Protein AF-A0A7S3ALR0-F1 (afdb_monomer_lite)

Structure (mmCIF, N/CA/C/O backbone):
data_AF-A0A7S3ALR0-F1
#
_entry.id   AF-A0A7S3ALR0-F1
#
loop_
_atom_site.group_PDB
_atom_site.id
_atom_site.type_symbol
_atom_site.label_atom_id
_atom_site.label_alt_id
_atom_site.label_comp_id
_atom_site.label_asym_id
_atom_site.label_entity_id
_atom_site.label_seq_id
_atom_site.pdbx_PDB_ins_code
_atom_site.Cartn_x
_atom_site.Cartn_y
_atom_site.Cartn_z
_atom_site.occupancy
_atom_site.B_iso_or_equiv
_atom_site.auth_seq_id
_atom_site.auth_comp_id
_atom_site.auth_asym_id
_atom_site.auth_atom_id
_atom_site.pdbx_PDB_model_num
ATOM 1 N N . THR A 1 1 ? -27.650 -14.525 -4.135 1.00 40.97 1 THR A N 1
ATOM 2 C CA . THR A 1 1 ? -26.697 -14.824 -5.224 1.00 40.97 1 THR A CA 1
ATOM 3 C C . THR A 1 1 ? -25.282 -14.572 -4.722 1.00 40.97 1 THR A C 1
ATOM 5 O O . THR A 1 1 ? -24.797 -13.453 -4.775 1.00 40.97 1 THR A O 1
ATOM 8 N N . ASN A 1 2 ? -24.644 -15.593 -4.137 1.00 50.56 2 ASN A N 1
ATOM 9 C CA . ASN A 1 2 ? -23.258 -15.518 -3.654 1.00 50.56 2 ASN A CA 1
ATOM 10 C C . ASN A 1 2 ? -22.313 -15.808 -4.821 1.00 50.56 2 ASN A C 1
ATOM 12 O O . ASN A 1 2 ? -21.903 -16.949 -5.010 1.00 50.56 2 ASN A O 1
ATOM 16 N N . MET A 1 3 ? -22.002 -14.797 -5.628 1.00 57.81 3 MET A N 1
ATOM 17 C CA . MET A 1 3 ? -20.861 -14.892 -6.531 1.00 57.81 3 MET A CA 1
ATOM 18 C C . MET A 1 3 ? -19.631 -14.435 -5.737 1.00 57.81 3 MET A C 1
ATOM 20 O O . MET A 1 3 ? -19.613 -13.287 -5.285 1.00 57.81 3 MET A O 1
ATOM 24 N N . PRO A 1 4 ? -18.651 -15.313 -5.463 1.00 72.12 4 PRO A N 1
ATOM 25 C CA . PRO A 1 4 ? -17.479 -14.920 -4.700 1.00 72.12 4 PRO A CA 1
ATOM 26 C C . PRO A 1 4 ? -16.711 -13.855 -5.485 1.00 72.12 4 PRO A C 1
ATOM 28 O O . PRO A 1 4 ? -16.329 -14.067 -6.635 1.00 72.12 4 PRO A O 1
ATOM 31 N N . LEU A 1 5 ? -16.506 -12.695 -4.858 1.00 76.38 5 LEU A N 1
ATOM 32 C CA . LEU A 1 5 ? -15.598 -11.677 -5.376 1.00 76.38 5 LEU A CA 1
ATOM 33 C C . LEU A 1 5 ? -14.209 -12.301 -5.535 1.00 76.38 5 LEU A C 1
ATOM 35 O O . LEU A 1 5 ? -13.774 -13.073 -4.674 1.00 76.38 5 LEU A O 1
ATOM 39 N N . SER A 1 6 ? -13.501 -11.956 -6.612 1.00 84.12 6 SER A N 1
ATOM 40 C CA . SER A 1 6 ? -12.113 -12.390 -6.757 1.00 84.12 6 SER A CA 1
ATOM 41 C C . SER A 1 6 ? -11.279 -11.869 -5.573 1.00 84.12 6 SER A C 1
ATOM 43 O O . SER A 1 6 ? -11.572 -10.783 -5.057 1.00 84.12 6 SER A O 1
ATOM 45 N N . PRO A 1 7 ? -10.245 -12.606 -5.121 1.00 79.69 7 PRO A N 1
ATOM 46 C CA . PRO A 1 7 ? -9.451 -12.215 -3.953 1.00 79.69 7 PRO A CA 1
ATOM 47 C C . PRO A 1 7 ? -8.903 -10.786 -4.051 1.00 79.69 7 PRO A C 1
ATOM 49 O O . PRO A 1 7 ? -8.939 -10.037 -3.079 1.00 79.69 7 PRO A O 1
ATOM 52 N N . THR A 1 8 ? -8.475 -10.381 -5.247 1.00 81.06 8 THR A N 1
ATOM 53 C CA . THR A 1 8 ? -7.983 -9.027 -5.525 1.00 81.06 8 THR A CA 1
ATOM 54 C C . THR A 1 8 ? -9.078 -7.973 -5.391 1.00 81.06 8 THR A C 1
ATOM 56 O O . THR A 1 8 ? -8.868 -6.957 -4.737 1.00 81.06 8 THR A O 1
ATOM 59 N N . LEU A 1 9 ? -10.261 -8.212 -5.966 1.00 82.19 9 LEU A N 1
ATOM 60 C CA . LEU A 1 9 ? -11.355 -7.240 -5.932 1.00 82.19 9 LEU A CA 1
ATOM 61 C C . LEU A 1 9 ? -11.913 -7.079 -4.514 1.00 82.19 9 LEU A C 1
ATOM 63 O O . LEU A 1 9 ? -12.226 -5.973 -4.085 1.00 82.19 9 LEU A O 1
ATOM 67 N N . ARG A 1 10 ? -12.002 -8.186 -3.771 1.00 84.50 10 ARG A N 1
ATOM 68 C CA . ARG A 1 10 ? -12.398 -8.177 -2.362 1.00 84.50 10 ARG A CA 1
ATOM 69 C C . ARG A 1 10 ? -11.418 -7.375 -1.513 1.00 84.50 10 ARG A C 1
ATOM 71 O O . ARG A 1 10 ? -11.868 -6.572 -0.702 1.00 84.50 10 ARG A O 1
ATOM 78 N N . ARG A 1 11 ? -10.114 -7.576 -1.714 1.00 80.50 11 ARG A N 1
ATOM 79 C CA . ARG A 1 11 ? -9.080 -6.858 -0.966 1.00 80.50 11 ARG A CA 1
ATOM 80 C C . ARG A 1 11 ? -9.229 -5.345 -1.134 1.00 80.50 11 ARG A C 1
ATOM 82 O O . ARG A 1 11 ? -9.346 -4.644 -0.137 1.00 80.50 11 ARG A O 1
ATOM 89 N N . VAL A 1 12 ? -9.302 -4.887 -2.385 1.00 75.25 12 VAL A N 1
ATOM 90 C CA . VAL A 1 12 ? -9.381 -3.455 -2.719 1.00 75.25 12 VAL A CA 1
ATOM 91 C C . VAL A 1 12 ? -10.710 -2.842 -2.276 1.00 75.25 12 VAL A C 1
ATOM 93 O O . VAL A 1 12 ? -10.756 -1.788 -1.660 1.00 75.25 12 VAL A O 1
ATOM 96 N N . ILE A 1 13 ? -11.837 -3.493 -2.569 1.00 80.12 13 ILE A N 1
ATOM 97 C CA . ILE A 1 13 ? -13.147 -2.868 -2.337 1.00 80.12 13 ILE A CA 1
ATOM 98 C C . ILE A 1 13 ? -13.617 -3.031 -0.888 1.00 80.12 13 ILE A C 1
ATOM 100 O O . ILE A 1 13 ? -14.297 -2.146 -0.372 1.00 80.12 13 ILE A O 1
ATOM 104 N N . VAL A 1 14 ? -13.323 -4.161 -0.243 1.00 84.00 14 VAL A N 1
ATOM 105 C CA . VAL A 1 14 ? -13.910 -4.522 1.056 1.00 84.00 14 VAL A CA 1
ATOM 106 C C . VAL A 1 14 ? -12.884 -4.415 2.174 1.00 84.00 14 VAL A C 1
ATOM 108 O O . VAL A 1 14 ? -13.114 -3.661 3.114 1.00 84.00 14 VAL A O 1
ATOM 111 N N . ASP A 1 15 ? -11.752 -5.115 2.076 1.00 87.38 15 ASP A N 1
ATOM 112 C CA . ASP A 1 15 ? -10.811 -5.206 3.201 1.00 87.38 15 ASP A CA 1
ATOM 113 C C . ASP A 1 15 ? -10.112 -3.860 3.497 1.00 87.38 15 ASP A C 1
ATOM 115 O O . ASP A 1 15 ? -9.927 -3.518 4.664 1.00 87.38 15 ASP A O 1
ATOM 119 N N . GLU A 1 16 ? -9.791 -3.053 2.478 1.00 89.19 16 GLU A N 1
ATOM 120 C CA . GLU A 1 16 ? -9.261 -1.688 2.670 1.00 89.19 16 GLU A CA 1
ATOM 121 C C . GLU A 1 16 ? -10.276 -0.770 3.368 1.00 89.19 16 GLU A C 1
ATOM 123 O O . GLU A 1 16 ? -9.930 -0.028 4.291 1.00 89.19 16 GLU A O 1
ATOM 128 N N . ARG A 1 17 ? -11.559 -0.857 2.991 1.00 92.25 17 ARG A N 1
ATOM 129 C CA . ARG A 1 17 ? -12.629 -0.091 3.650 1.00 92.25 17 ARG A CA 1
ATOM 130 C C . ARG A 1 17 ? -12.846 -0.548 5.088 1.00 92.25 17 ARG A C 1
ATOM 132 O O . ARG A 1 17 ? -13.080 0.295 5.949 1.00 92.25 17 ARG A O 1
ATOM 139 N N . ASP A 1 18 ? -12.747 -1.847 5.354 1.00 94.38 18 ASP A N 1
ATOM 140 C CA . ASP A 1 18 ? -12.851 -2.398 6.707 1.00 94.38 18 ASP A CA 1
ATOM 141 C C . ASP A 1 18 ? -11.738 -1.863 7.617 1.00 94.38 18 ASP A C 1
ATOM 143 O O . ASP A 1 18 ? -12.017 -1.543 8.770 1.00 94.38 18 ASP A O 1
ATOM 147 N N . ALA A 1 19 ? -10.512 -1.696 7.104 1.00 93.31 19 ALA A N 1
ATOM 148 C CA . ALA A 1 19 ? -9.404 -1.095 7.852 1.00 93.31 19 ALA A CA 1
ATOM 149 C C . ALA A 1 19 ? -9.674 0.373 8.216 1.00 93.31 19 ALA A C 1
ATOM 151 O O . ALA A 1 19 ? -9.467 0.774 9.361 1.00 93.31 19 ALA A O 1
ATOM 152 N N . LEU A 1 20 ? -10.206 1.160 7.274 1.00 94.25 20 LEU A N 1
ATOM 153 C CA . LEU A 1 20 ? -10.586 2.553 7.531 1.00 94.25 20 LEU A CA 1
ATOM 154 C C . LEU A 1 20 ? -11.721 2.663 8.556 1.00 94.25 20 LEU A C 1
ATOM 156 O O . LEU A 1 20 ? -11.663 3.511 9.445 1.00 94.25 20 LEU A O 1
ATOM 160 N N . LEU A 1 21 ? -12.744 1.810 8.442 1.00 95.12 21 LEU A N 1
ATOM 161 C CA . LEU A 1 21 ? -13.869 1.788 9.377 1.00 95.12 21 LEU A CA 1
ATOM 162 C C . LEU A 1 21 ? -13.430 1.341 10.772 1.00 95.12 21 LEU A C 1
ATOM 164 O O . LEU A 1 21 ? -13.833 1.962 11.749 1.00 95.12 21 LEU A O 1
ATOM 168 N N . ALA A 1 22 ? -12.596 0.305 10.875 1.00 95.88 22 ALA A N 1
ATOM 169 C CA . ALA A 1 22 ? -12.069 -0.161 12.154 1.00 95.88 22 ALA A CA 1
ATOM 170 C C . ALA A 1 22 ? -11.287 0.950 12.867 1.00 95.88 22 ALA A C 1
ATOM 172 O O . ALA A 1 22 ? -11.602 1.263 14.013 1.00 95.88 22 ALA A O 1
ATOM 173 N N . HIS A 1 23 ? -10.367 1.617 12.161 1.00 96.12 23 HIS A N 1
ATOM 174 C CA . HIS A 1 23 ? -9.603 2.735 12.716 1.00 96.12 23 HIS A CA 1
ATOM 175 C C . HIS A 1 23 ? -10.498 3.904 13.154 1.00 96.12 23 HIS A C 1
ATOM 177 O O . HIS A 1 23 ? -10.299 4.482 14.220 1.00 96.12 23 HIS A O 1
ATOM 183 N N . ALA A 1 24 ? -11.511 4.254 12.354 1.00 95.06 24 ALA A N 1
ATOM 184 C CA . ALA A 1 24 ? -12.438 5.335 12.688 1.00 95.06 24 ALA A CA 1
ATOM 185 C C . ALA A 1 24 ? -13.279 5.036 13.941 1.00 95.06 24 ALA A C 1
ATOM 187 O O . ALA A 1 24 ? -13.609 5.954 14.685 1.00 95.06 24 ALA A O 1
ATOM 188 N N . ILE A 1 25 ? -13.634 3.768 14.176 1.00 95.38 25 ILE A N 1
ATOM 189 C CA . ILE A 1 25 ? -14.370 3.351 15.377 1.00 95.38 25 ILE A CA 1
ATOM 190 C C . ILE A 1 25 ? -13.441 3.334 16.596 1.00 95.38 25 ILE A C 1
ATOM 192 O O . ILE A 1 25 ? -13.845 3.782 17.664 1.00 95.38 25 ILE A O 1
ATOM 196 N N . GLU A 1 26 ? -12.213 2.838 16.440 1.00 94.12 26 GLU A N 1
ATOM 197 C CA . GLU A 1 26 ? -11.222 2.759 17.519 1.00 94.12 26 GLU A CA 1
ATOM 198 C C . GLU A 1 26 ? -10.797 4.144 18.027 1.00 94.12 26 GLU A C 1
ATOM 200 O O . GLU A 1 26 ? -10.660 4.352 19.229 1.00 94.12 26 GLU A O 1
ATOM 205 N N . THR A 1 27 ? -10.635 5.106 17.119 1.00 95.12 27 THR A N 1
ATOM 206 C CA . THR A 1 27 ? -10.185 6.473 17.439 1.00 95.12 27 THR A CA 1
ATOM 207 C C . THR A 1 27 ? -11.321 7.441 17.778 1.00 95.12 27 THR A C 1
ATOM 209 O O . THR A 1 27 ? -11.074 8.621 18.041 1.00 95.12 27 THR A O 1
ATOM 212 N N . ALA A 1 28 ? -12.573 6.976 17.775 1.00 96.25 28 ALA A N 1
ATOM 213 C CA . ALA A 1 28 ? -13.717 7.823 18.074 1.00 96.25 28 ALA A CA 1
ATOM 214 C C . ALA A 1 28 ? -13.682 8.306 19.541 1.00 96.25 28 ALA A C 1
ATOM 216 O O . ALA A 1 28 ? -13.415 7.521 20.452 1.00 96.25 28 ALA A O 1
ATOM 217 N N . PRO A 1 29 ? -13.967 9.594 19.801 1.00 95.44 29 PRO A N 1
ATOM 218 C CA . PRO A 1 29 ? -13.881 10.151 21.142 1.00 95.44 29 PRO A CA 1
ATOM 219 C C . PRO A 1 29 ? -15.042 9.688 22.027 1.00 95.44 29 PRO A C 1
ATOM 221 O O . PRO A 1 29 ? -16.186 9.580 21.585 1.00 95.44 29 PRO A O 1
ATOM 224 N N . GLY A 1 30 ? -14.755 9.526 23.317 1.00 94.31 30 GLY A N 1
ATOM 225 C CA . GLY A 1 30 ? -15.746 9.234 24.348 1.00 94.31 30 GLY A CA 1
ATOM 226 C C . GLY A 1 30 ? -15.520 7.886 25.039 1.00 94.31 30 GLY A C 1
ATOM 227 O O . GLY A 1 30 ? -14.765 7.049 24.558 1.00 94.31 30 GLY A O 1
ATOM 228 N N . PRO A 1 31 ? -16.164 7.666 26.197 1.00 92.25 31 PRO A N 1
ATOM 229 C CA . PRO A 1 31 ? -15.972 6.454 26.995 1.00 92.25 31 PRO A CA 1
ATOM 230 C C . PRO A 1 31 ? -16.689 5.222 26.419 1.00 92.25 31 PRO A C 1
ATOM 232 O O . PRO A 1 31 ? -16.394 4.099 26.817 1.00 92.25 31 PRO A O 1
ATOM 235 N N . ALA A 1 32 ? -17.649 5.423 25.513 1.00 94.81 32 ALA A N 1
ATOM 236 C CA . ALA A 1 32 ? -18.384 4.362 24.839 1.00 94.81 32 ALA A CA 1
ATOM 237 C C . ALA A 1 32 ? -18.755 4.808 23.422 1.00 94.81 32 ALA A C 1
ATOM 239 O O . ALA A 1 32 ? -19.297 5.898 23.232 1.00 94.81 32 ALA A O 1
ATOM 240 N N . VAL A 1 33 ? -18.490 3.947 22.440 1.00 94.69 33 VAL A N 1
ATOM 241 C CA . VAL A 1 33 ? -18.719 4.216 21.016 1.00 94.69 33 VAL A CA 1
ATOM 242 C C . VAL A 1 33 ? -19.687 3.177 20.462 1.00 94.69 33 VAL A C 1
ATOM 244 O O . VAL A 1 33 ? -19.505 1.975 20.654 1.00 94.69 33 VAL A O 1
ATOM 247 N N . VAL A 1 34 ? -20.718 3.636 19.751 1.00 95.56 34 VAL A N 1
ATOM 248 C CA . VAL A 1 34 ? -21.661 2.777 19.023 1.00 95.56 34 VAL A CA 1
ATOM 249 C C . VAL A 1 34 ? -21.549 3.093 17.538 1.00 95.56 34 VAL A C 1
ATOM 251 O O . VAL A 1 34 ? -21.857 4.201 17.109 1.00 95.56 34 VAL A O 1
ATOM 254 N N . ALA A 1 35 ? -21.116 2.110 16.750 1.00 94.44 35 ALA A N 1
ATOM 255 C CA . ALA A 1 35 ? -20.930 2.257 15.312 1.00 94.44 35 ALA A CA 1
ATOM 256 C C . ALA A 1 35 ? -22.036 1.543 14.526 1.00 94.44 35 ALA A C 1
ATOM 258 O O . ALA A 1 35 ? -22.281 0.350 14.713 1.00 94.44 35 ALA A O 1
ATOM 259 N N . VAL A 1 36 ? -22.674 2.262 13.600 1.00 96.00 36 VAL A N 1
ATOM 260 C CA . VAL A 1 36 ? -23.641 1.694 12.653 1.00 96.00 36 VAL A CA 1
ATOM 261 C C . VAL A 1 36 ? -22.918 1.404 11.342 1.00 96.00 36 VAL A C 1
ATOM 263 O O . VAL A 1 36 ? -22.522 2.320 10.626 1.00 96.00 36 VAL A O 1
ATOM 266 N N . VAL A 1 37 ? -22.737 0.123 11.026 1.00 94.38 37 VAL A N 1
ATOM 267 C CA . VAL A 1 37 ? -22.021 -0.336 9.826 1.00 94.38 37 VAL A CA 1
ATOM 268 C C . VAL A 1 37 ? -22.843 -1.365 9.054 1.00 94.38 37 VAL A C 1
ATOM 270 O O . VAL A 1 37 ? -23.667 -2.085 9.620 1.00 94.38 37 VAL A O 1
ATOM 273 N N . GLY A 1 38 ? -22.613 -1.463 7.744 1.00 92.56 38 GLY A N 1
ATOM 274 C CA . GLY A 1 38 ? -23.252 -2.489 6.921 1.00 92.56 38 GLY A CA 1
ATOM 275 C C . GLY A 1 38 ? -22.863 -3.903 7.372 1.00 92.56 38 GLY A C 1
ATOM 276 O O . GLY A 1 38 ? -21.701 -4.161 7.686 1.00 92.56 38 GLY A O 1
ATOM 277 N N . LYS A 1 39 ? -23.815 -4.851 7.345 1.00 91.19 39 LYS A N 1
ATOM 278 C CA . LYS A 1 39 ? -23.619 -6.253 7.783 1.00 91.19 39 LYS A CA 1
ATOM 279 C C . LYS A 1 39 ? -22.377 -6.919 7.174 1.00 91.19 39 LYS A C 1
ATOM 281 O O . LYS A 1 39 ? -21.739 -7.735 7.832 1.00 91.19 39 LYS A O 1
ATOM 286 N N . ALA A 1 40 ? -22.045 -6.571 5.931 1.00 88.69 40 ALA A N 1
ATOM 287 C CA . ALA A 1 40 ? -20.892 -7.114 5.218 1.00 88.69 40 ALA A CA 1
ATOM 288 C C . ALA A 1 40 ? -19.538 -6.753 5.864 1.00 88.69 40 ALA A C 1
ATOM 290 O O . ALA A 1 40 ? -18.613 -7.554 5.776 1.00 88.69 40 ALA A O 1
ATOM 291 N N . HIS A 1 41 ? -19.442 -5.608 6.550 1.00 92.94 41 HIS A N 1
ATOM 292 C CA . HIS A 1 41 ? -18.203 -5.096 7.153 1.00 92.94 41 HIS A CA 1
ATOM 293 C C . HIS A 1 41 ? -17.949 -5.637 8.565 1.00 92.94 41 HIS A C 1
ATOM 295 O O . HIS A 1 41 ? -16.808 -5.745 9.005 1.00 92.94 41 HIS A O 1
ATOM 301 N N . VAL A 1 42 ? -19.006 -6.036 9.282 1.00 93.69 42 VAL A N 1
ATOM 302 C CA . VAL A 1 42 ? -18.921 -6.552 10.661 1.00 93.69 42 VAL A CA 1
ATOM 303 C C . VAL A 1 42 ? -17.849 -7.642 10.848 1.00 93.69 42 VAL A C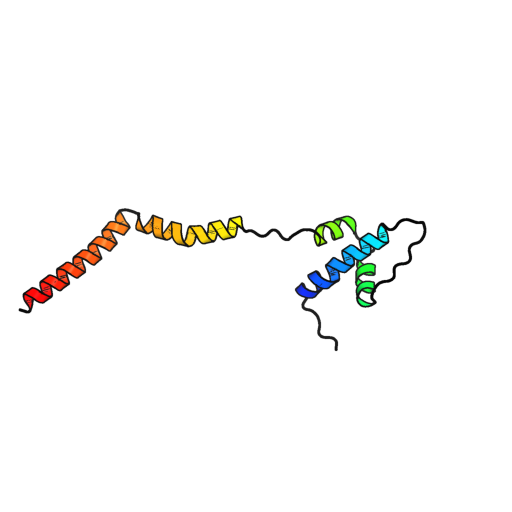 1
ATOM 305 O O . VAL A 1 42 ? -17.054 -7.516 11.781 1.00 93.69 42 VAL A O 1
ATOM 308 N N . PRO A 1 43 ? -17.775 -8.712 10.026 1.00 93.25 43 PRO A N 1
ATOM 309 C CA . PRO A 1 43 ? -16.746 -9.738 10.206 1.00 93.25 43 PRO A CA 1
ATOM 310 C C . PRO A 1 43 ? -15.324 -9.230 9.927 1.00 93.25 43 PRO A C 1
ATOM 312 O O . PRO A 1 43 ? -14.386 -9.700 10.567 1.00 93.25 43 PRO A O 1
ATOM 315 N N . GLY A 1 44 ? -15.152 -8.285 8.997 1.00 92.50 44 GLY A N 1
ATOM 316 C CA . GLY A 1 44 ? -13.857 -7.674 8.702 1.00 92.50 44 GLY A CA 1
ATOM 317 C C . GLY A 1 44 ? -13.378 -6.787 9.843 1.00 92.50 44 GLY A C 1
ATOM 318 O O . GLY A 1 44 ? -12.289 -7.004 10.361 1.00 92.50 44 GLY A O 1
ATOM 319 N N . ILE A 1 45 ? -14.235 -5.891 10.334 1.00 94.75 45 ILE A N 1
ATOM 320 C CA . ILE A 1 45 ? -13.935 -5.020 11.480 1.00 94.75 45 ILE A CA 1
ATOM 321 C C . ILE A 1 45 ? -13.568 -5.851 12.717 1.00 94.75 45 ILE A C 1
ATOM 323 O O . ILE A 1 45 ? -12.550 -5.593 13.350 1.00 94.75 45 ILE A O 1
ATOM 327 N N . LYS A 1 46 ? -14.331 -6.911 13.026 1.00 93.62 46 LYS A N 1
ATOM 328 C CA . LYS A 1 46 ? -14.017 -7.815 14.150 1.00 93.62 46 LYS A CA 1
ATOM 329 C C . LYS A 1 46 ? -12.649 -8.486 14.018 1.00 93.62 46 LYS A C 1
ATOM 331 O O . LYS A 1 46 ? -11.974 -8.679 15.021 1.00 93.62 46 LYS A O 1
ATOM 336 N N . ARG A 1 47 ? -12.246 -8.851 12.797 1.00 93.69 47 ARG A N 1
ATOM 337 C CA . ARG A 1 47 ? -10.936 -9.458 12.519 1.00 93.69 47 ARG A CA 1
ATOM 338 C C . ARG A 1 47 ? -9.790 -8.466 12.740 1.00 93.69 47 ARG A C 1
ATOM 340 O O . ARG A 1 47 ? -8.726 -8.878 13.187 1.00 93.69 47 ARG A O 1
ATOM 347 N N . LEU A 1 48 ? -10.007 -7.193 12.414 1.00 93.88 48 LEU A N 1
ATOM 348 C CA . LEU A 1 48 ? -8.997 -6.134 12.508 1.00 93.88 48 LEU A CA 1
ATOM 349 C C . LEU A 1 48 ? -8.911 -5.496 13.907 1.00 93.88 48 LEU A C 1
ATOM 351 O O . LEU A 1 48 ? -7.948 -4.798 14.181 1.00 93.88 48 LEU A O 1
ATOM 355 N N . TRP A 1 49 ? -9.868 -5.765 14.801 1.00 91.25 49 TRP A N 1
ATOM 356 C CA . TRP A 1 49 ? -10.023 -5.076 16.093 1.00 91.25 49 TRP A CA 1
ATOM 357 C C . TRP A 1 49 ? -8.834 -5.181 17.067 1.00 91.25 49 TRP A C 1
ATOM 359 O O . TRP A 1 49 ? -8.705 -4.361 17.965 1.00 91.25 49 TRP A O 1
ATOM 369 N N . LEU A 1 50 ? -7.983 -6.202 16.930 1.00 90.25 50 LEU A N 1
ATOM 370 C CA . LEU A 1 50 ? -6.777 -6.386 17.758 1.00 90.25 50 LEU A CA 1
ATOM 371 C C . LEU A 1 50 ? -5.480 -6.100 16.989 1.00 90.25 50 LEU A C 1
ATOM 373 O O . LEU A 1 50 ? -4.394 -6.453 17.445 1.00 90.25 50 LEU A O 1
ATOM 377 N N . GLN A 1 51 ? -5.593 -5.550 15.784 1.00 92.69 51 GLN A N 1
ATOM 378 C CA . GLN A 1 51 ? -4.459 -5.226 14.930 1.00 92.69 51 GLN A CA 1
ATOM 379 C C . GLN A 1 51 ? -4.148 -3.735 15.026 1.00 92.69 51 GLN A C 1
ATOM 381 O O . GLN A 1 51 ? -4.978 -2.945 15.460 1.00 92.69 51 GLN A O 1
ATOM 386 N N . ASP A 1 52 ? -2.955 -3.352 14.582 1.00 93.12 52 ASP A N 1
ATOM 387 C CA . ASP A 1 52 ? -2.572 -1.948 14.462 1.00 93.12 52 ASP A CA 1
ATOM 388 C C . ASP A 1 52 ? -3.352 -1.286 13.312 1.00 93.12 52 ASP A C 1
ATOM 390 O O . ASP A 1 52 ? -2.952 -1.329 12.141 1.00 93.12 52 ASP A O 1
ATOM 394 N N . THR A 1 53 ? -4.512 -0.714 13.640 1.00 92.06 53 THR A N 1
ATOM 395 C CA . THR A 1 53 ? -5.400 -0.100 12.648 1.00 92.06 53 THR A CA 1
ATOM 396 C C . THR A 1 53 ? -4.817 1.176 12.049 1.00 92.06 53 THR A C 1
ATOM 398 O O . THR A 1 53 ? -5.173 1.515 10.920 1.00 92.06 53 THR A O 1
ATOM 401 N N . GLU A 1 54 ? -3.898 1.859 12.740 1.00 92.12 54 GLU A N 1
ATOM 402 C CA . GLU A 1 54 ? -3.208 3.049 12.236 1.00 92.12 54 GLU A CA 1
ATOM 403 C C . GLU A 1 54 ? -2.303 2.678 11.061 1.00 92.12 54 GLU A C 1
ATOM 405 O O . GLU A 1 54 ? -2.429 3.245 9.968 1.00 92.12 54 GLU A O 1
ATOM 410 N N . THR A 1 55 ? -1.467 1.653 11.239 1.00 93.12 55 THR A N 1
ATOM 411 C CA . THR A 1 55 ? -0.615 1.133 10.164 1.00 93.12 55 THR A CA 1
ATOM 412 C C . THR A 1 55 ? -1.450 0.581 9.007 1.00 93.12 55 THR A C 1
ATOM 414 O O . THR A 1 55 ? -1.144 0.837 7.840 1.00 93.12 55 THR A O 1
ATOM 417 N N . LEU A 1 56 ? -2.536 -0.143 9.293 1.00 91.38 56 LEU A N 1
ATOM 418 C CA . LEU A 1 56 ? -3.419 -0.693 8.256 1.00 91.38 56 LEU A CA 1
ATOM 419 C C . LEU A 1 56 ? -4.141 0.398 7.456 1.00 91.38 56 LEU A C 1
ATOM 421 O O . LEU A 1 56 ? -4.241 0.299 6.233 1.00 91.38 56 LEU A O 1
ATOM 425 N N . ARG A 1 57 ? -4.602 1.462 8.118 1.00 93.19 57 ARG A N 1
ATOM 426 C CA . ARG A 1 57 ? -5.157 2.652 7.463 1.00 93.19 57 ARG A CA 1
ATOM 427 C C . ARG A 1 57 ? -4.113 3.316 6.572 1.00 93.19 57 ARG A C 1
ATOM 429 O O . ARG A 1 57 ? -4.434 3.667 5.441 1.00 93.19 57 ARG A O 1
ATOM 436 N N . ALA A 1 58 ? -2.887 3.495 7.062 1.00 91.81 58 ALA A N 1
ATOM 437 C CA . ALA A 1 58 ? -1.816 4.105 6.280 1.00 91.81 58 ALA A CA 1
ATOM 438 C C . ALA A 1 58 ? -1.514 3.289 5.014 1.00 91.81 58 ALA A C 1
ATOM 440 O O . ALA A 1 58 ? -1.364 3.863 3.940 1.00 91.81 58 ALA A O 1
ATOM 441 N N . GLN A 1 59 ? -1.507 1.957 5.117 1.00 89.25 59 GLN A N 1
ATOM 442 C CA . GLN A 1 59 ? -1.354 1.064 3.966 1.00 89.25 59 GLN A CA 1
ATOM 443 C C . GLN A 1 59 ? -2.530 1.154 2.988 1.00 89.25 59 GLN A C 1
ATOM 445 O O . GLN A 1 59 ? -2.303 1.179 1.784 1.00 89.25 59 GLN A O 1
ATOM 450 N N . ALA A 1 60 ? -3.769 1.223 3.483 1.00 89.00 60 ALA A N 1
ATOM 451 C CA . ALA A 1 60 ? -4.961 1.343 2.640 1.00 89.00 60 ALA A CA 1
ATOM 452 C C . ALA A 1 60 ? -5.031 2.681 1.881 1.00 89.00 60 ALA A C 1
ATOM 454 O O . ALA A 1 60 ? -5.630 2.754 0.816 1.00 89.00 60 ALA A O 1
ATOM 455 N N . LEU A 1 61 ? -4.425 3.741 2.425 1.00 89.12 61 LEU A N 1
ATOM 456 C CA . LEU A 1 61 ? -4.342 5.060 1.786 1.00 89.12 61 LEU A CA 1
ATOM 457 C C . LEU A 1 61 ? -3.077 5.246 0.939 1.00 89.12 61 LEU A C 1
ATOM 459 O O . LEU A 1 61 ? -2.939 6.270 0.271 1.00 89.12 61 LEU A O 1
ATOM 463 N N . ALA A 1 62 ? -2.134 4.305 0.990 1.00 88.94 62 ALA A N 1
ATOM 464 C CA . ALA A 1 62 ? -0.905 4.404 0.226 1.00 88.94 62 ALA A CA 1
ATOM 465 C C . ALA A 1 62 ? -1.206 4.194 -1.261 1.00 88.94 62 ALA A C 1
ATOM 467 O O . ALA A 1 62 ? -1.605 3.109 -1.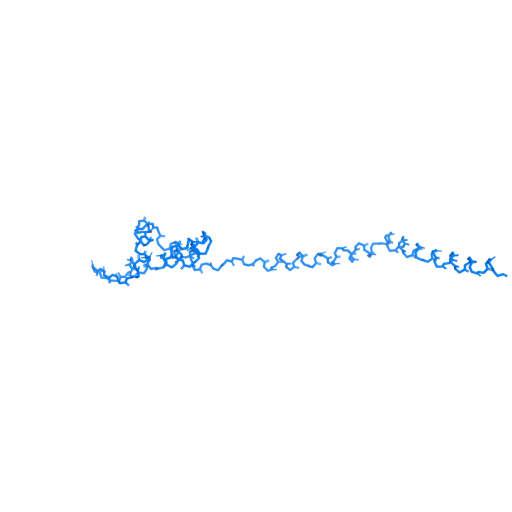685 1.00 88.94 62 ALA A O 1
ATOM 468 N N . GLU A 1 63 ? -0.967 5.230 -2.063 1.00 80.38 63 GLU A N 1
ATOM 469 C CA . GLU A 1 63 ? -1.043 5.117 -3.515 1.00 80.38 63 GLU A CA 1
ATOM 470 C C . GLU A 1 63 ? -0.019 4.078 -3.999 1.00 80.38 63 GLU A C 1
ATOM 472 O O . GLU A 1 63 ? 1.167 4.159 -3.641 1.00 80.38 63 GLU A O 1
ATOM 477 N N . PRO A 1 64 ? -0.428 3.087 -4.809 1.00 78.44 64 PRO A N 1
ATOM 478 C CA . PRO A 1 64 ? 0.504 2.107 -5.330 1.00 78.44 64 PRO A CA 1
ATOM 479 C C . PRO A 1 64 ? 1.554 2.827 -6.176 1.00 78.44 64 PRO A C 1
ATOM 481 O O . PRO A 1 64 ? 1.227 3.602 -7.076 1.00 78.44 64 PRO A O 1
ATOM 484 N N . ALA A 1 65 ? 2.833 2.554 -5.910 1.00 76.56 65 ALA A N 1
ATOM 485 C CA . ALA A 1 65 ? 3.916 3.149 -6.677 1.00 76.56 65 ALA A CA 1
ATOM 486 C C . ALA A 1 65 ? 3.750 2.795 -8.161 1.00 76.56 65 ALA A C 1
ATOM 488 O O . ALA A 1 65 ? 3.947 1.651 -8.573 1.00 76.56 65 ALA A O 1
ATOM 489 N N . THR A 1 66 ? 3.394 3.779 -8.986 1.00 77.31 66 THR A N 1
ATOM 490 C CA . THR A 1 66 ? 3.381 3.604 -10.435 1.00 77.31 66 THR A CA 1
ATOM 491 C C . THR A 1 66 ? 4.812 3.771 -10.945 1.00 77.31 66 THR A C 1
ATOM 493 O O . THR A 1 66 ? 5.361 4.871 -10.834 1.00 77.31 66 THR A O 1
ATOM 496 N N . PRO A 1 67 ? 5.449 2.739 -11.530 1.00 83.44 67 PRO A N 1
ATOM 497 C CA . PRO A 1 67 ? 6.838 2.824 -11.973 1.00 83.44 67 PRO A CA 1
ATOM 498 C C . PRO A 1 67 ? 6.93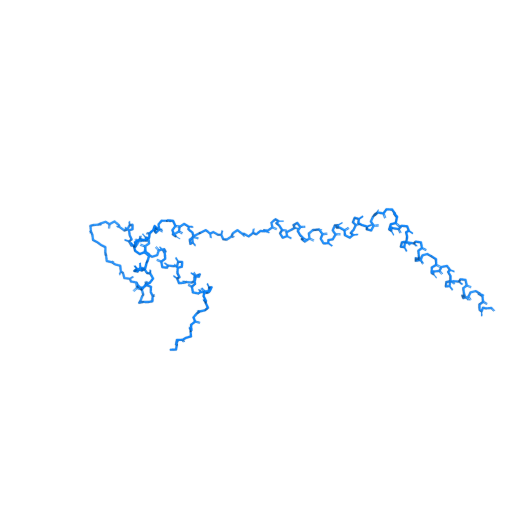2 3.541 -13.331 1.00 83.44 67 PRO A C 1
ATOM 500 O O . PRO A 1 67 ? 7.419 2.985 -14.315 1.00 83.44 67 PRO A O 1
ATOM 503 N N . ILE A 1 68 ? 6.432 4.779 -13.408 1.00 87.19 68 ILE A N 1
ATOM 504 C CA . ILE A 1 68 ? 6.359 5.573 -14.644 1.00 87.19 68 ILE A CA 1
ATOM 505 C C . ILE A 1 68 ? 7.760 5.760 -15.227 1.00 87.19 68 ILE A C 1
ATOM 507 O O . ILE A 1 68 ? 7.959 5.521 -16.414 1.00 87.19 68 ILE A O 1
ATOM 511 N N . ALA A 1 69 ? 8.748 6.088 -14.388 1.00 84.50 69 ALA A N 1
ATOM 512 C CA . ALA A 1 69 ? 10.137 6.247 -14.813 1.00 84.50 69 ALA A CA 1
ATOM 513 C C . ALA A 1 69 ? 10.721 4.954 -15.410 1.00 84.50 69 ALA A C 1
ATOM 515 O O . ALA A 1 69 ? 11.313 4.986 -16.486 1.00 84.50 69 ALA A O 1
ATOM 516 N N . ALA A 1 70 ? 10.503 3.802 -14.765 1.00 86.62 70 ALA A N 1
ATOM 517 C CA . ALA A 1 70 ? 10.993 2.521 -15.275 1.00 86.62 70 ALA A CA 1
ATOM 518 C C . ALA A 1 70 ? 10.319 2.141 -16.604 1.00 86.62 70 ALA A C 1
ATOM 520 O O . ALA A 1 70 ? 10.986 1.684 -17.531 1.00 86.62 70 ALA A O 1
ATOM 521 N N . ARG A 1 71 ? 9.008 2.391 -16.734 1.00 88.94 71 ARG A N 1
ATOM 522 C CA . ARG A 1 71 ? 8.266 2.174 -17.986 1.00 88.94 71 ARG A CA 1
ATOM 523 C C . ARG A 1 71 ? 8.748 3.103 -19.100 1.00 88.94 71 ARG A C 1
ATOM 525 O O . ARG A 1 71 ? 8.902 2.651 -20.229 1.00 88.94 71 ARG A O 1
ATOM 532 N N . ALA A 1 72 ? 9.023 4.368 -18.790 1.00 88.44 72 ALA A N 1
ATOM 533 C CA . ALA A 1 72 ? 9.544 5.337 -19.749 1.00 88.44 72 ALA A CA 1
ATOM 534 C C . ALA A 1 72 ? 10.958 4.968 -20.226 1.00 88.44 72 ALA A C 1
ATOM 536 O O . ALA A 1 72 ? 11.233 5.012 -21.425 1.00 88.44 72 ALA A O 1
ATOM 537 N N . LEU A 1 73 ? 11.837 4.538 -19.315 1.00 88.62 73 LEU A N 1
ATOM 538 C CA . LEU A 1 73 ? 13.178 4.049 -19.652 1.00 88.62 73 LEU A CA 1
ATOM 539 C C . LEU A 1 73 ? 13.124 2.807 -20.549 1.00 88.62 73 LEU A C 1
ATOM 541 O O . LEU A 1 73 ? 13.822 2.758 -21.561 1.00 88.62 73 LEU A O 1
ATOM 545 N N . ALA A 1 74 ? 12.261 1.840 -20.227 1.00 88.75 74 ALA A N 1
ATOM 546 C CA . ALA A 1 74 ? 12.068 0.641 -21.041 1.00 88.75 74 ALA A CA 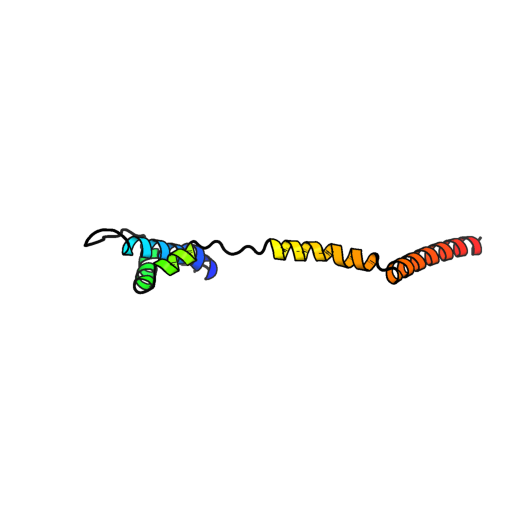1
ATOM 547 C C . ALA A 1 74 ? 11.490 0.956 -22.433 1.00 88.75 74 ALA A C 1
ATOM 549 O O . ALA A 1 74 ? 11.931 0.396 -23.432 1.00 88.75 74 ALA A O 1
ATOM 550 N N . ALA A 1 75 ? 10.533 1.883 -22.524 1.00 90.25 75 ALA A N 1
ATOM 551 C CA . ALA A 1 75 ? 9.994 2.323 -23.810 1.00 90.25 75 ALA A CA 1
ATOM 552 C C . ALA A 1 75 ? 11.060 3.039 -24.656 1.00 90.25 75 ALA A C 1
ATOM 554 O O . ALA A 1 75 ? 11.155 2.824 -25.862 1.00 90.25 75 ALA A O 1
ATOM 555 N N . SER A 1 76 ? 11.899 3.857 -24.015 1.00 88.62 76 SER A N 1
ATOM 556 C CA . SER A 1 76 ? 12.955 4.616 -24.692 1.00 88.62 76 SER A CA 1
ATOM 557 C C . SER A 1 76 ? 14.066 3.705 -25.221 1.00 88.62 76 SER A C 1
ATOM 559 O O . SER A 1 76 ? 14.564 3.913 -26.330 1.00 88.62 76 SER A O 1
ATOM 561 N N . SER A 1 77 ? 14.440 2.663 -24.471 1.00 89.06 77 SER A N 1
ATOM 562 C CA . SER A 1 77 ? 15.488 1.721 -24.880 1.00 89.06 77 SER A CA 1
ATOM 563 C C . SER A 1 77 ? 15.101 0.899 -26.114 1.00 89.06 77 SER A C 1
ATOM 565 O O . SER A 1 77 ? 15.978 0.596 -26.925 1.00 89.06 77 SER A O 1
ATOM 567 N N . ALA A 1 78 ? 13.807 0.627 -26.317 1.00 90.88 78 ALA A N 1
ATOM 568 C CA . ALA A 1 78 ? 13.296 -0.120 -27.468 1.00 90.88 78 ALA A CA 1
ATOM 569 C C . ALA A 1 78 ? 13.583 0.555 -28.821 1.00 90.88 78 ALA A C 1
ATOM 571 O O . ALA A 1 78 ? 13.720 -0.137 -29.825 1.00 90.88 78 ALA A O 1
ATOM 572 N N . LEU A 1 79 ? 13.714 1.886 -28.856 1.00 89.81 79 LEU A N 1
ATOM 573 C CA . LEU A 1 79 ? 14.096 2.633 -30.061 1.00 89.81 79 LEU A CA 1
ATOM 574 C C . LEU A 1 79 ? 15.567 3.059 -30.029 1.00 89.81 79 LEU A C 1
ATOM 576 O O . LEU A 1 79 ? 16.256 2.994 -31.048 1.00 89.81 79 LEU A O 1
ATOM 580 N N . ALA A 1 80 ? 16.073 3.460 -28.860 1.00 90.31 80 ALA A N 1
ATOM 581 C CA . ALA A 1 80 ? 17.431 3.973 -28.720 1.00 90.31 80 ALA A CA 1
ATOM 582 C C . ALA A 1 80 ? 18.502 2.908 -28.997 1.00 90.31 80 ALA A C 1
ATOM 584 O O . ALA A 1 80 ? 19.486 3.207 -29.670 1.00 90.31 80 ALA A O 1
ATOM 585 N N . LEU A 1 81 ? 18.313 1.667 -28.531 1.00 92.38 81 LEU A N 1
ATOM 586 C CA . LEU A 1 81 ? 19.267 0.575 -28.755 1.00 92.38 81 LEU A CA 1
ATOM 587 C C . LEU A 1 81 ? 19.386 0.168 -30.232 1.00 92.38 81 LEU A C 1
ATOM 589 O O . LEU A 1 81 ? 20.512 0.164 -30.733 1.00 92.38 81 LEU A O 1
ATOM 593 N N . PRO A 1 82 ? 18.296 -0.126 -30.973 1.00 88.88 82 PRO A N 1
ATOM 594 C CA . PRO A 1 82 ? 18.417 -0.440 -32.395 1.00 88.88 82 PRO A CA 1
ATOM 595 C C . PRO A 1 82 ? 18.919 0.757 -33.208 1.00 88.88 82 PRO A C 1
ATOM 597 O O . PRO A 1 82 ? 19.721 0.574 -34.123 1.00 88.88 82 PRO A O 1
ATOM 600 N N . PHE A 1 83 ? 18.537 1.987 -32.850 1.00 88.62 83 PHE A N 1
ATOM 601 C CA . PHE A 1 83 ? 19.070 3.187 -33.497 1.00 88.62 83 PHE A CA 1
ATOM 602 C C . PHE A 1 83 ? 20.580 3.355 -33.262 1.00 88.62 83 PHE A C 1
ATOM 604 O O . PHE A 1 83 ? 21.331 3.631 -34.202 1.00 88.62 83 PHE A O 1
ATOM 611 N N . ALA A 1 84 ? 21.055 3.149 -32.031 1.00 88.44 84 ALA A N 1
ATOM 612 C CA . ALA A 1 84 ? 22.476 3.188 -31.696 1.00 88.44 84 ALA A CA 1
ATOM 613 C C . ALA A 1 84 ? 23.259 2.069 -32.402 1.00 88.44 84 ALA A C 1
ATOM 615 O O . ALA A 1 84 ? 24.327 2.330 -32.961 1.00 88.44 84 ALA A O 1
ATOM 616 N N . LEU A 1 85 ? 22.701 0.856 -32.456 1.00 89.50 85 LEU A N 1
ATOM 617 C CA . LEU A 1 85 ? 23.278 -0.282 -33.171 1.00 89.50 85 LEU A CA 1
ATOM 618 C C . LEU A 1 85 ? 23.382 -0.006 -34.676 1.00 89.50 85 LEU A C 1
ATOM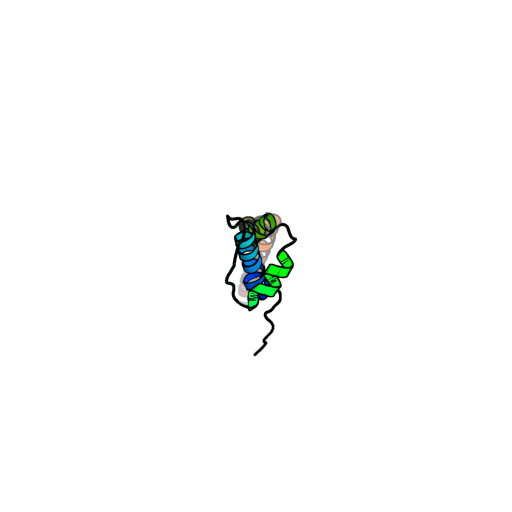 620 O O . LEU A 1 85 ? 24.442 -0.210 -35.263 1.00 89.50 85 LEU A O 1
ATOM 624 N N . TYR A 1 86 ? 22.332 0.541 -35.293 1.00 83.56 86 TYR A N 1
ATOM 625 C CA . TYR A 1 86 ? 22.359 0.973 -36.693 1.00 83.56 86 TYR A CA 1
ATOM 626 C C . TYR A 1 86 ? 23.421 2.055 -36.943 1.00 83.56 86 TYR A C 1
ATOM 628 O O . TYR A 1 86 ? 24.053 2.093 -38.000 1.00 83.56 86 TYR A O 1
ATOM 636 N N . ARG A 1 87 ? 23.675 2.935 -35.964 1.00 81.88 87 ARG A N 1
ATOM 637 C CA . ARG A 1 87 ? 24.729 3.953 -36.068 1.00 81.88 87 ARG A CA 1
ATOM 638 C C . ARG A 1 87 ? 26.150 3.405 -35.912 1.00 81.88 87 ARG A C 1
ATOM 640 O O . ARG A 1 87 ? 27.105 4.123 -36.244 1.00 81.88 87 ARG A O 1
ATOM 647 N N . TYR A 1 88 ? 26.332 2.176 -35.452 1.00 90.38 88 TYR A N 1
ATOM 648 C CA . TYR A 1 88 ? 27.655 1.576 -35.374 1.00 90.38 88 TYR A CA 1
ATOM 649 C C . TYR A 1 88 ? 28.242 1.403 -36.786 1.00 90.38 88 TYR A C 1
ATOM 651 O O . TYR A 1 88 ? 27.596 0.849 -37.675 1.00 90.38 88 TYR A O 1
ATOM 659 N N . ARG A 1 89 ? 29.459 1.927 -37.023 1.00 78.38 89 ARG A N 1
ATOM 660 C CA . ARG A 1 89 ? 30.060 2.034 -38.374 1.00 78.38 89 ARG A CA 1
ATOM 661 C C . ARG A 1 89 ? 30.041 0.704 -39.129 1.00 78.38 89 ARG A C 1
ATOM 663 O O . ARG A 1 89 ? 29.614 0.700 -40.276 1.00 78.38 89 ARG A O 1
ATOM 670 N N . ALA A 1 90 ? 30.441 -0.399 -38.498 1.00 75.81 90 ALA A N 1
ATOM 671 C CA . ALA A 1 90 ? 30.497 -1.703 -39.161 1.00 75.81 90 ALA A CA 1
ATOM 672 C C . ALA A 1 90 ? 29.115 -2.193 -39.629 1.00 75.81 90 ALA A C 1
ATOM 674 O O . ALA A 1 90 ? 28.987 -2.684 -40.745 1.00 75.81 90 ALA A O 1
ATOM 675 N N . VAL A 1 91 ? 28.071 -1.984 -38.821 1.00 79.50 91 VAL A N 1
ATOM 676 C CA . VAL A 1 91 ? 26.692 -2.373 -39.162 1.00 79.50 91 VAL A CA 1
ATOM 677 C C . VAL A 1 91 ? 26.148 -1.487 -40.281 1.00 79.50 91 VAL A C 1
ATOM 679 O O . VAL A 1 91 ? 25.628 -1.998 -41.269 1.00 79.50 91 VAL A O 1
ATOM 682 N N . ARG A 1 92 ? 26.334 -0.164 -40.185 1.00 78.56 92 ARG A N 1
ATOM 683 C CA . ARG A 1 92 ? 25.884 0.778 -41.221 1.00 78.56 92 ARG A CA 1
ATOM 684 C C . ARG A 1 92 ? 26.530 0.496 -42.577 1.00 78.56 92 ARG A C 1
ATOM 686 O O . ARG A 1 92 ? 25.831 0.448 -43.584 1.00 78.56 92 ARG A O 1
ATOM 693 N N . TYR A 1 93 ? 27.856 0.343 -42.609 1.00 80.25 93 TYR A N 1
ATOM 694 C CA . TYR A 1 93 ? 28.578 0.090 -43.857 1.00 80.25 93 TYR A CA 1
ATOM 695 C C . TYR A 1 93 ? 28.316 -1.318 -44.394 1.00 80.25 93 TYR A C 1
ATOM 697 O O . TYR A 1 93 ? 28.217 -1.475 -45.605 1.00 80.25 93 TYR A O 1
ATOM 705 N N . GLY A 1 94 ? 28.125 -2.314 -43.523 1.00 81.06 94 GLY A N 1
ATOM 706 C CA . GLY A 1 94 ? 27.723 -3.659 -43.933 1.00 81.06 94 GLY A CA 1
ATOM 707 C C . GLY A 1 94 ? 26.355 -3.674 -44.620 1.00 81.06 94 GLY A C 1
ATOM 708 O O . GLY A 1 94 ? 26.242 -4.127 -45.754 1.00 81.06 94 GLY A O 1
ATOM 709 N N . VAL A 1 95 ? 25.322 -3.112 -43.981 1.00 77.19 95 VAL A N 1
ATOM 710 C CA . VAL A 1 95 ? 23.955 -3.074 -44.539 1.00 77.19 95 VAL A CA 1
ATOM 711 C C . VAL A 1 95 ? 23.879 -2.193 -45.789 1.00 77.19 95 VAL A C 1
ATOM 713 O O . VAL A 1 95 ? 23.315 -2.605 -46.802 1.00 77.19 95 VAL A O 1
ATOM 716 N N . GLY A 1 96 ? 24.482 -1.000 -45.751 1.00 75.75 96 GLY A N 1
ATOM 717 C CA . GLY A 1 96 ? 24.516 -0.094 -46.902 1.00 75.75 96 GLY A CA 1
ATOM 718 C C . GLY A 1 96 ? 25.288 -0.671 -48.091 1.00 75.75 96 GLY A C 1
ATOM 719 O O . GLY A 1 96 ? 24.861 -0.513 -49.232 1.00 75.75 96 GLY A O 1
ATOM 720 N N . GLY A 1 97 ? 26.384 -1.389 -47.830 1.00 80.25 97 GLY A N 1
ATOM 721 C CA . GLY A 1 97 ? 27.179 -2.064 -48.854 1.00 80.25 97 GLY A CA 1
ATOM 722 C C . GLY A 1 97 ? 26.424 -3.199 -49.545 1.00 80.25 97 GLY A C 1
ATOM 723 O O . GLY A 1 97 ? 26.462 -3.287 -50.769 1.00 80.25 97 GLY A O 1
ATOM 724 N N . VAL A 1 98 ? 25.678 -4.020 -48.794 1.00 81.44 98 VAL A N 1
ATOM 725 C CA . VAL A 1 98 ? 24.840 -5.090 -49.369 1.00 81.44 98 VAL A CA 1
ATOM 726 C C . VAL A 1 98 ? 23.733 -4.510 -50.251 1.00 81.44 98 VAL A C 1
ATOM 728 O O . VAL A 1 98 ? 23.546 -4.971 -51.375 1.00 81.44 98 VAL A O 1
ATOM 731 N N . ALA A 1 99 ? 23.036 -3.467 -49.790 1.00 81.44 99 ALA A N 1
ATOM 732 C CA . ALA A 1 99 ? 21.988 -2.816 -50.575 1.00 81.44 99 ALA A CA 1
ATOM 733 C C . ALA A 1 99 ? 22.534 -2.201 -51.878 1.00 81.44 99 ALA A C 1
ATOM 735 O O . ALA A 1 99 ? 21.962 -2.407 -52.949 1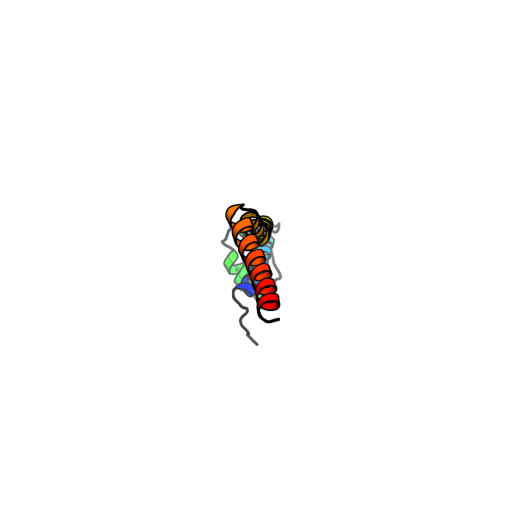.00 81.44 99 ALA A O 1
ATOM 736 N N . ALA A 1 100 ? 23.667 -1.496 -51.802 1.00 82.38 100 ALA A N 1
ATOM 737 C CA . ALA A 1 100 ? 24.331 -0.928 -52.973 1.00 82.38 100 ALA A CA 1
ATOM 738 C C . ALA A 1 100 ? 24.817 -2.015 -53.949 1.00 82.38 100 ALA A C 1
ATOM 740 O O . ALA A 1 100 ? 24.651 -1.871 -55.159 1.00 82.38 100 ALA A O 1
ATOM 741 N N . GLY A 1 101 ? 25.363 -3.119 -53.431 1.00 83.69 101 GLY A N 1
ATOM 742 C CA . GLY A 1 101 ? 25.817 -4.257 -54.231 1.00 83.69 101 GLY A CA 1
ATOM 743 C C . GLY A 1 101 ? 24.682 -4.957 -54.980 1.00 83.69 101 GLY A C 1
ATOM 744 O O . GLY A 1 101 ? 24.822 -5.234 -56.168 1.00 83.69 101 GLY A O 1
ATOM 745 N N . LEU A 1 102 ? 23.535 -5.185 -54.330 1.00 90.19 102 LEU A N 1
ATOM 746 C CA . LEU A 1 102 ? 22.350 -5.765 -54.978 1.00 90.19 102 LEU A CA 1
ATOM 747 C C . LEU A 1 102 ? 21.794 -4.854 -56.078 1.00 90.19 102 LEU A C 1
ATOM 749 O O . LEU A 1 102 ? 21.457 -5.336 -57.158 1.00 90.19 102 LEU A O 1
ATOM 753 N N . ALA A 1 103 ? 21.741 -3.542 -55.835 1.00 85.19 103 ALA A N 1
ATOM 754 C CA . ALA A 1 103 ? 21.296 -2.574 -56.833 1.00 85.19 103 ALA A CA 1
ATOM 755 C C . ALA A 1 103 ? 22.228 -2.543 -58.056 1.00 85.19 103 ALA A C 1
ATOM 757 O O . ALA A 1 103 ? 21.754 -2.574 -59.190 1.00 85.19 103 ALA A O 1
ATOM 758 N N . ALA A 1 104 ? 23.545 -2.534 -57.828 1.00 86.44 104 ALA A N 1
ATOM 759 C CA . ALA A 1 104 ? 24.548 -2.562 -58.890 1.00 86.44 104 ALA A CA 1
ATOM 760 C C . ALA A 1 104 ? 24.553 -3.891 -59.669 1.00 86.44 104 ALA A C 1
ATOM 762 O O . ALA A 1 104 ? 24.683 -3.898 -60.891 1.00 86.44 104 ALA A O 1
ATOM 763 N N . GLY A 1 105 ? 24.379 -5.023 -58.983 1.00 88.38 105 GLY A N 1
ATOM 764 C CA . GLY A 1 105 ? 24.265 -6.334 -59.623 1.00 88.38 105 GLY A CA 1
ATOM 765 C C . GLY A 1 105 ? 22.999 -6.455 -60.473 1.00 88.38 105 GLY A C 1
ATOM 766 O O . GLY A 1 105 ? 23.054 -6.957 -61.594 1.00 88.38 105 GLY A O 1
ATOM 767 N N . GLY A 1 106 ? 21.872 -5.935 -59.978 1.00 88.06 106 GLY A N 1
ATOM 768 C CA . GLY A 1 106 ? 20.616 -5.878 -60.723 1.00 88.06 106 GLY A CA 1
ATOM 769 C C . GLY A 1 106 ? 20.727 -5.025 -61.987 1.00 88.06 106 GLY A C 1
ATOM 770 O O . GLY A 1 106 ? 20.349 -5.483 -63.063 1.00 88.06 106 GLY A O 1
ATOM 771 N N . THR A 1 107 ? 21.303 -3.820 -61.894 1.00 84.88 107 THR A N 1
ATOM 772 C CA . THR A 1 107 ? 21.521 -2.975 -63.080 1.00 84.88 107 THR A CA 1
ATOM 773 C C . THR A 1 107 ? 22.466 -3.638 -64.076 1.00 84.88 107 THR A C 1
ATOM 775 O O . THR A 1 107 ? 22.136 -3.684 -65.260 1.00 84.88 107 THR A O 1
ATOM 778 N N . TRP A 1 108 ? 23.580 -4.230 -63.633 1.00 90.38 108 TRP A N 1
ATOM 779 C CA . TRP A 1 108 ? 24.475 -4.983 -64.519 1.00 90.38 108 TRP A CA 1
ATOM 780 C C . TRP A 1 108 ? 23.749 -6.124 -65.245 1.00 90.38 108 TRP A C 1
ATOM 782 O O . TRP A 1 108 ? 23.865 -6.238 -66.463 1.00 90.38 108 TRP A O 1
ATOM 792 N N . LEU A 1 109 ? 22.932 -6.911 -64.537 1.00 88.56 109 LEU A N 1
ATOM 793 C CA . LEU A 1 109 ? 22.171 -8.014 -65.129 1.00 88.56 109 LEU A CA 1
ATOM 794 C C . LEU A 1 109 ? 21.200 -7.522 -66.214 1.00 88.56 109 LEU A C 1
ATOM 796 O O . LEU A 1 109 ? 21.093 -8.142 -67.268 1.00 88.56 109 LEU A O 1
ATOM 800 N N . THR A 1 110 ? 20.537 -6.379 -65.998 1.00 89.19 110 THR A N 1
ATOM 801 C CA . THR A 1 110 ? 19.665 -5.782 -67.026 1.00 89.19 110 THR A CA 1
ATOM 802 C C . THR A 1 110 ? 20.420 -5.288 -68.261 1.00 89.19 110 THR A C 1
ATOM 804 O O . THR A 1 110 ? 19.844 -5.277 -69.346 1.00 89.19 110 THR A O 1
ATOM 807 N N . TYR A 1 111 ? 21.691 -4.894 -68.122 1.00 84.75 111 TYR A N 1
ATOM 808 C CA . TYR A 1 111 ? 22.550 -4.551 -69.259 1.00 84.75 111 TYR A CA 1
ATOM 809 C C . TYR A 1 111 ? 23.090 -5.794 -69.975 1.00 84.75 111 TYR A C 1
ATOM 811 O O . TYR A 1 111 ? 23.190 -5.771 -71.191 1.00 84.75 111 TYR A O 1
ATOM 819 N N . ALA A 1 112 ? 23.410 -6.867 -69.248 1.00 82.44 112 ALA A N 1
ATOM 820 C CA . ALA A 1 112 ? 23.966 -8.101 -69.812 1.00 82.44 112 ALA A CA 1
ATOM 821 C C . ALA A 1 112 ? 22.946 -8.952 -70.596 1.00 82.44 112 ALA A C 1
ATOM 823 O O . ALA A 1 112 ? 23.341 -9.819 -71.369 1.00 82.44 112 ALA A O 1
ATOM 824 N N . LEU A 1 113 ? 21.647 -8.733 -70.371 1.00 87.25 113 LEU A N 1
ATOM 825 C CA . LEU A 1 113 ? 20.546 -9.420 -71.060 1.00 87.25 113 LEU A CA 1
ATOM 826 C C . LEU A 1 113 ? 19.984 -8.634 -72.262 1.00 87.25 113 LEU A C 1
ATOM 828 O O . LEU A 1 113 ? 19.032 -9.100 -72.889 1.00 87.25 113 LEU A O 1
ATOM 832 N N . LYS A 1 114 ? 20.526 -7.445 -72.550 1.00 80.12 114 LYS A N 1
ATOM 833 C CA . LYS A 1 114 ? 20.260 -6.672 -73.772 1.00 80.12 114 LYS A CA 1
ATOM 834 C C . LYS A 1 114 ? 21.302 -6.992 -74.832 1.00 80.12 114 LYS A C 1
ATOM 836 O O . LYS A 1 114 ? 20.901 -7.022 -76.014 1.00 80.12 114 LYS A O 1
#

Organism: NCBI:txid156174

Sequence (114 aa):
TNMPLSPTLRRVIVDERDALLAHAIETAPGPAVVAVVGKAHVPGIKRLWLQDTETLRAQALAEPATPIAARALAASSALALPFALYRYRAVRYGVGGVAAGLAAGGTWLTYALK

InterPro domains:
  IPR002816 TraB/PrgY/GumN family [PF01963] (6-49)
  IPR046345 TraB/PryY-like [PTHR21530] (7-79)

Foldseek 3Di:
DDDDDDPVRCCLPQLLVLLVQLVCQVPDDDPDGDDDDDPSSVVSSVVCNPPDSVVSNVVSPDDPDDVVVVVVVVVVCVPVVVVVVCVPPVNVCVVVVVVVVVVVVVVVVVVVVD

Secondary structure (DSSP, 8-state):
---PPPHHHHIIIIIHHHHHHHHHHHT-SSS-------TTTHHHHHHHTTS-HHHHHHHHHPPP---HHHHHHHHHHHHHHHHHHHHSHHHHHHHHHHHHHHHHHHHHHHHHT-

Radius of gyration: 32.79 Å; chains: 1; bounding box: 57×26×101 Å

pLDDT: mean 86.9, std 8.55, range [40.97, 96.25]